Protein AF-A0A7V4LCD2-F1 (afdb_monomer_lite)

InterPro domains:
  IPR036249 Thioredoxin-like superfamily [SSF52833] (25-91)

pLDDT: mean 96.01, std 2.9, range [77.88, 98.56]

Organism: NCBI:txid60893

Sequence (91 aa):
MPRIESVDHLTEYRRKLRASRDPNQPTVLVCSGPGCLPLGSEEVARAFQEAMAEKELSAKVILKTTGCHGLCAKGVKVLLRPQEIAYQKVT

Radius of gyration: 16.13 Å; chains: 1; bounding box: 32×32×40 Å

Structure (mmCIF, N/CA/C/O backbone):
data_AF-A0A7V4LCD2-F1
#
_entry.id   AF-A0A7V4LCD2-F1
#
loop_
_atom_site.group_PDB
_atom_site.id
_atom_site.type_symbol
_atom_site.label_atom_id
_atom_site.label_alt_id
_atom_site.label_comp_id
_atom_site.label_asym_id
_atom_site.label_entity_id
_atom_site.label_seq_id
_atom_site.pdbx_PDB_ins_code
_atom_site.Cartn_x
_atom_site.Cartn_y
_atom_site.Cartn_z
_atom_site.occupancy
_atom_site.B_iso_or_equiv
_atom_site.auth_seq_id
_atom_site.auth_comp_id
_atom_site.auth_asym_id
_atom_site.auth_atom_id
_atom_site.pdbx_PDB_model_num
ATOM 1 N N . MET A 1 1 ? 15.256 -10.540 -8.831 1.00 77.88 1 MET A N 1
ATOM 2 C CA . MET A 1 1 ? 15.040 -9.971 -10.183 1.00 77.88 1 MET A CA 1
ATOM 3 C C . MET A 1 1 ? 16.057 -10.593 -11.123 1.00 77.88 1 MET A C 1
ATOM 5 O O . MET A 1 1 ? 17.205 -10.689 -10.705 1.00 77.88 1 MET A O 1
ATOM 9 N N . PRO A 1 2 ? 15.668 -11.040 -12.329 1.00 89.38 2 PRO A N 1
ATOM 10 C CA . PRO A 1 2 ? 16.626 -11.557 -13.301 1.00 89.38 2 PRO A CA 1
ATOM 11 C C . PRO A 1 2 ? 17.517 -10.430 -13.839 1.00 89.38 2 PRO A C 1
ATOM 13 O O . PRO A 1 2 ? 17.085 -9.276 -13.918 1.00 89.38 2 PRO A O 1
ATOM 16 N N . ARG A 1 3 ? 18.751 -10.772 -14.222 1.00 95.25 3 ARG A N 1
ATOM 17 C CA . ARG A 1 3 ? 19.619 -9.881 -15.000 1.00 95.25 3 ARG A CA 1
ATOM 18 C C . ARG A 1 3 ? 19.020 -9.745 -16.400 1.00 95.25 3 ARG A C 1
ATOM 20 O O . ARG A 1 3 ? 18.757 -10.747 -17.053 1.00 95.25 3 ARG A O 1
ATOM 27 N N . ILE A 1 4 ? 18.766 -8.515 -16.834 1.00 97.25 4 ILE A N 1
ATOM 28 C CA . ILE A 1 4 ? 18.209 -8.227 -18.159 1.00 97.25 4 ILE A CA 1
ATOM 29 C C . ILE A 1 4 ? 19.368 -8.040 -19.134 1.00 97.25 4 ILE A C 1
ATOM 31 O O . ILE A 1 4 ? 20.229 -7.193 -18.913 1.00 97.25 4 ILE A O 1
ATOM 35 N N . GLU A 1 5 ? 19.389 -8.842 -20.193 1.00 96.38 5 GLU A N 1
ATOM 36 C CA . GLU A 1 5 ? 20.528 -8.934 -21.123 1.00 96.38 5 GLU A CA 1
ATOM 37 C C . GLU A 1 5 ? 20.226 -8.330 -22.499 1.00 96.38 5 GLU A C 1
ATOM 39 O O . GLU A 1 5 ? 21.139 -8.033 -23.262 1.00 96.38 5 GLU A O 1
ATOM 44 N N . SER A 1 6 ? 18.947 -8.114 -22.816 1.00 98.00 6 SER A N 1
ATOM 45 C CA . SER A 1 6 ? 18.496 -7.534 -24.080 1.00 98.00 6 SER A CA 1
ATOM 46 C C . SER A 1 6 ? 17.105 -6.907 -23.948 1.00 98.00 6 SER A C 1
ATOM 48 O O . SER A 1 6 ? 16.383 -7.131 -22.967 1.00 98.00 6 SER A O 1
ATOM 50 N N . VAL A 1 7 ? 16.711 -6.134 -24.962 1.00 97.94 7 VAL A N 1
ATOM 51 C CA . VAL A 1 7 ? 15.359 -5.560 -25.078 1.00 97.94 7 VAL A CA 1
ATOM 52 C C . VAL A 1 7 ? 14.292 -6.659 -25.164 1.00 97.94 7 VAL A C 1
ATOM 54 O O . VAL A 1 7 ? 13.234 -6.542 -24.539 1.00 97.94 7 VAL A O 1
ATOM 57 N N . ASP A 1 8 ? 14.582 -7.757 -25.862 1.00 97.88 8 ASP A N 1
ATOM 58 C CA . ASP A 1 8 ? 13.653 -8.884 -26.000 1.00 97.88 8 ASP A CA 1
ATOM 59 C C . ASP A 1 8 ? 13.462 -9.622 -24.674 1.00 97.88 8 ASP A C 1
ATOM 61 O O . ASP A 1 8 ? 12.328 -9.899 -24.278 1.00 97.88 8 ASP A O 1
ATOM 65 N N . HIS A 1 9 ? 14.546 -9.849 -23.919 1.00 97.06 9 HIS A N 1
ATOM 66 C CA . HIS A 1 9 ? 14.457 -10.435 -22.580 1.00 97.06 9 HIS A CA 1
ATOM 67 C C . HIS A 1 9 ? 13.610 -9.548 -21.650 1.00 97.06 9 HIS A C 1
ATOM 69 O O . HIS A 1 9 ? 12.717 -10.047 -20.960 1.00 97.06 9 HIS A O 1
ATOM 75 N N . LEU A 1 10 ? 13.812 -8.224 -21.670 1.00 97.31 10 LEU A N 1
ATOM 76 C CA . LEU A 1 10 ? 12.979 -7.293 -20.901 1.00 97.31 10 LEU A CA 1
ATOM 77 C C . LEU A 1 10 ? 11.496 -7.405 -21.275 1.00 97.31 10 LEU A C 1
ATOM 79 O O . LEU A 1 10 ? 10.627 -7.401 -20.397 1.00 97.31 10 LEU A O 1
ATOM 83 N N . THR A 1 11 ? 11.208 -7.482 -22.572 1.00 97.69 11 THR A N 1
ATOM 84 C CA . THR A 1 11 ? 9.844 -7.543 -23.104 1.00 97.69 11 THR A CA 1
ATOM 85 C C . THR A 1 11 ? 9.150 -8.834 -22.684 1.00 97.69 11 THR A C 1
ATOM 87 O O . THR A 1 11 ? 8.026 -8.791 -22.175 1.00 97.69 11 THR A O 1
ATOM 90 N N . GLU A 1 12 ? 9.841 -9.966 -22.786 1.00 96.62 12 GLU A N 1
ATOM 91 C CA . GLU A 1 12 ? 9.316 -11.262 -22.366 1.00 96.62 12 GLU A CA 1
ATOM 92 C C . GLU A 1 12 ? 9.108 -11.329 -20.849 1.00 96.62 12 GLU A C 1
ATOM 94 O O . GLU A 1 12 ? 8.056 -11.764 -20.373 1.00 96.62 12 GLU A O 1
ATOM 99 N N . TYR A 1 13 ? 10.062 -10.824 -20.064 1.00 96.25 13 TYR A N 1
ATOM 100 C CA . TYR A 1 13 ? 9.923 -10.766 -18.611 1.00 96.25 13 TYR A CA 1
ATOM 101 C C . TYR A 1 13 ? 8.735 -9.888 -18.188 1.00 96.25 13 TYR A C 1
ATOM 103 O O . TYR A 1 13 ? 7.932 -10.281 -17.338 1.00 96.25 13 TYR A O 1
ATOM 111 N N . ARG A 1 14 ? 8.548 -8.729 -18.836 1.00 95.44 14 ARG A N 1
ATOM 112 C CA . ARG A 1 14 ? 7.378 -7.863 -18.627 1.00 95.44 14 ARG A CA 1
ATOM 113 C C . ARG A 1 14 ? 6.073 -8.586 -18.963 1.00 95.44 14 ARG A C 1
ATOM 115 O O . ARG A 1 14 ? 5.111 -8.451 -18.207 1.00 95.44 14 ARG A O 1
ATOM 122 N N . ARG A 1 15 ? 6.025 -9.333 -20.072 1.00 96.19 15 ARG A N 1
ATOM 123 C CA . ARG A 1 15 ? 4.847 -10.114 -20.485 1.00 96.19 15 ARG A CA 1
ATOM 124 C C . ARG A 1 15 ? 4.479 -11.148 -19.423 1.00 96.19 15 ARG A C 1
ATOM 126 O O . ARG A 1 15 ? 3.327 -11.177 -18.998 1.00 96.19 15 ARG A O 1
ATOM 133 N N . LYS A 1 16 ? 5.461 -11.908 -18.928 1.00 95.75 16 LYS A N 1
ATOM 134 C CA . LYS A 1 16 ? 5.270 -12.892 -17.847 1.00 95.75 16 LYS A CA 1
ATOM 135 C C . LYS A 1 16 ? 4.710 -12.251 -16.576 1.00 95.75 16 LYS A C 1
ATOM 137 O O . LYS A 1 16 ? 3.709 -12.723 -16.050 1.00 95.75 16 LYS A O 1
ATOM 142 N N . LEU A 1 17 ? 5.298 -11.140 -16.125 1.00 94.50 17 LEU A N 1
ATOM 143 C CA . LEU A 1 17 ? 4.837 -10.432 -14.924 1.00 94.50 17 LEU A CA 1
ATOM 144 C C . LEU A 1 17 ? 3.430 -9.843 -15.063 1.00 94.50 17 LEU A C 1
ATOM 146 O O . LEU A 1 17 ? 2.719 -9.721 -14.070 1.00 94.50 17 LEU A O 1
ATOM 150 N N . ARG A 1 18 ? 3.043 -9.416 -16.269 1.00 93.62 18 ARG A N 1
ATOM 151 C CA . ARG A 1 18 ? 1.681 -8.936 -16.532 1.00 93.62 18 ARG A CA 1
ATOM 152 C C . ARG A 1 18 ? 0.683 -10.089 -16.527 1.00 93.62 18 ARG A C 1
ATOM 154 O O . ARG A 1 18 ? -0.357 -9.954 -15.901 1.00 93.62 18 ARG A O 1
ATOM 161 N N . ALA A 1 19 ? 1.019 -11.211 -17.163 1.00 94.50 19 ALA A N 1
ATOM 162 C CA . ALA A 1 19 ? 0.161 -12.394 -17.208 1.00 94.50 19 ALA A CA 1
ATOM 163 C C . ALA A 1 19 ? -0.054 -13.033 -15.825 1.00 94.50 19 ALA A C 1
ATOM 165 O O . ALA A 1 19 ? -1.102 -13.617 -15.580 1.00 94.50 19 ALA A O 1
ATOM 166 N N . SER A 1 20 ? 0.913 -12.909 -14.911 1.00 91.88 20 SER A N 1
ATOM 167 C CA . SER A 1 20 ? 0.819 -13.477 -13.562 1.00 91.88 20 SER A CA 1
ATOM 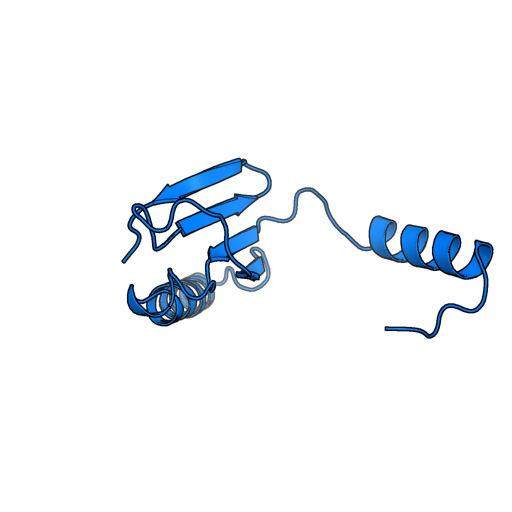168 C C . SER A 1 20 ? 0.076 -12.595 -12.550 1.00 91.88 20 SER A C 1
ATOM 170 O O . SER A 1 20 ? -0.001 -12.963 -11.381 1.00 91.88 20 SER A O 1
ATOM 172 N N . ARG A 1 21 ? -0.375 -11.393 -12.930 1.00 90.06 21 ARG A N 1
ATOM 173 C CA . ARG A 1 21 ? -1.031 -10.445 -12.018 1.00 90.06 21 ARG A CA 1
ATOM 174 C C . ARG A 1 21 ? -2.516 -10.368 -12.327 1.00 90.06 21 ARG A C 1
ATOM 176 O O . ARG A 1 21 ? -2.887 -10.016 -13.440 1.00 90.06 21 ARG A O 1
ATOM 183 N N . ASP A 1 22 ? -3.341 -10.599 -11.314 1.00 92.38 22 ASP A N 1
ATOM 184 C CA . ASP A 1 22 ? -4.760 -10.270 -11.377 1.00 92.38 22 ASP A CA 1
ATOM 185 C C . ASP A 1 22 ? -4.951 -8.759 -11.118 1.00 92.38 22 ASP A C 1
ATOM 187 O O . ASP A 1 22 ? -4.597 -8.278 -10.035 1.00 92.38 22 ASP A O 1
ATOM 191 N N . PRO A 1 23 ? -5.463 -7.977 -12.090 1.00 89.94 23 PRO A N 1
ATOM 192 C CA . PRO A 1 23 ? -5.723 -6.550 -11.906 1.00 89.94 23 PRO A CA 1
ATOM 193 C C . PRO A 1 23 ? -6.862 -6.262 -10.916 1.00 89.94 23 PRO A C 1
ATOM 195 O O . PRO A 1 23 ? -6.929 -5.151 -10.392 1.00 89.94 23 PRO A O 1
ATOM 198 N N . ASN A 1 24 ? -7.735 -7.237 -10.651 1.00 93.81 24 ASN A N 1
ATOM 199 C CA . ASN A 1 24 ? -8.883 -7.090 -9.759 1.00 93.81 24 ASN A CA 1
ATOM 200 C C . ASN A 1 24 ? -8.604 -7.562 -8.330 1.00 93.81 24 ASN A C 1
ATOM 202 O O . ASN A 1 24 ? -9.456 -7.380 -7.462 1.00 93.81 24 ASN A O 1
ATOM 206 N N . GLN A 1 25 ? -7.418 -8.120 -8.075 1.00 95.12 25 GLN A N 1
ATOM 207 C CA . GLN A 1 25 ? -6.993 -8.592 -6.764 1.00 95.12 25 GLN A CA 1
ATOM 208 C C . GLN A 1 25 ? -7.084 -7.462 -5.720 1.00 95.12 25 GLN A C 1
ATOM 210 O O . GLN A 1 25 ? -6.288 -6.511 -5.773 1.00 95.12 25 GLN A O 1
ATOM 215 N N . PRO A 1 26 ? -8.000 -7.557 -4.734 1.00 97.00 26 PRO A N 1
ATOM 216 C CA . PRO A 1 26 ? -8.143 -6.532 -3.713 1.00 97.00 26 PRO A CA 1
ATOM 217 C C . PRO A 1 26 ? -6.831 -6.327 -2.964 1.00 97.00 26 PRO A C 1
ATOM 219 O O . PRO A 1 26 ? -6.194 -7.291 -2.527 1.00 97.00 26 PRO A O 1
ATOM 222 N N . THR A 1 27 ? -6.410 -5.071 -2.844 1.00 97.81 27 THR A N 1
ATOM 223 C CA . THR A 1 27 ? -5.137 -4.707 -2.223 1.00 97.81 27 THR A CA 1
ATOM 224 C C . THR A 1 27 ? -5.302 -3.484 -1.327 1.00 97.81 27 THR A C 1
ATOM 226 O O . THR A 1 27 ? -5.785 -2.442 -1.774 1.00 97.81 27 THR A O 1
ATOM 229 N N 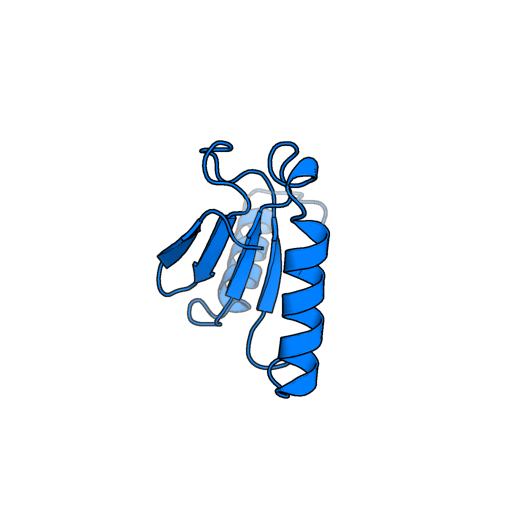. VAL A 1 28 ? -4.843 -3.597 -0.082 1.00 98.31 28 VAL A N 1
ATOM 230 C CA . VAL A 1 28 ? -4.697 -2.500 0.879 1.00 98.31 28 VAL A CA 1
ATOM 231 C C . VAL A 1 28 ? -3.265 -1.978 0.801 1.00 98.31 28 VAL A C 1
ATOM 233 O O . VAL A 1 28 ? -2.309 -2.730 0.995 1.00 98.31 28 VAL A O 1
ATOM 236 N N . LEU A 1 29 ? -3.104 -0.691 0.505 1.00 98.31 29 LEU A N 1
ATOM 237 C CA . LEU A 1 29 ? -1.808 -0.023 0.417 1.00 98.31 29 LEU A CA 1
ATOM 238 C C . LEU A 1 29 ? -1.670 0.973 1.567 1.00 98.31 29 LEU A C 1
ATOM 240 O O . LEU A 1 29 ? -2.308 2.024 1.544 1.00 98.31 29 LEU A O 1
ATOM 244 N N . VAL A 1 30 ? -0.822 0.671 2.545 1.00 98.56 30 VAL A N 1
ATOM 245 C CA . VAL A 1 30 ? -0.519 1.573 3.664 1.00 98.56 30 VAL A CA 1
ATOM 246 C C . VAL A 1 30 ? 0.714 2.404 3.311 1.00 98.56 30 VAL A C 1
ATOM 248 O O . VAL A 1 30 ? 1.721 1.877 2.826 1.00 98.56 30 VAL A O 1
ATOM 251 N N . CYS A 1 31 ? 0.636 3.721 3.499 1.00 98.25 31 CYS A N 1
ATOM 252 C CA . CYS A 1 31 ? 1.772 4.613 3.287 1.00 98.25 31 CYS A CA 1
ATOM 253 C C . CYS A 1 31 ? 2.784 4.465 4.433 1.00 98.25 31 CYS A C 1
ATOM 255 O O . CYS A 1 31 ? 2.510 4.842 5.571 1.00 98.25 3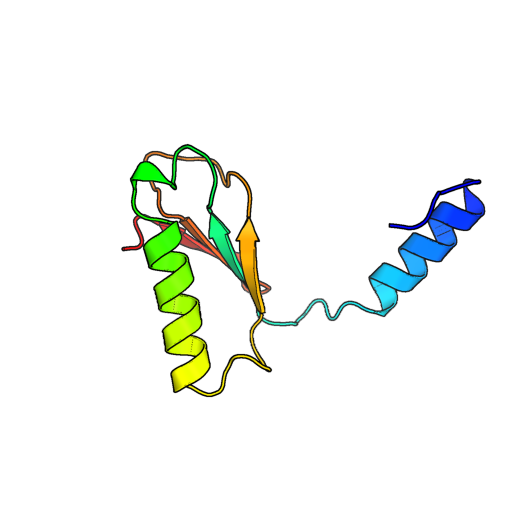1 CYS A O 1
ATOM 257 N N . SER A 1 32 ? 3.985 3.999 4.109 1.00 96.75 32 SER A N 1
ATOM 258 C CA . SER A 1 32 ? 5.131 3.871 5.023 1.00 96.75 32 SER A CA 1
ATOM 259 C C . SER A 1 32 ? 6.249 4.850 4.656 1.00 96.75 32 SER A C 1
ATOM 261 O O . SER A 1 32 ? 7.423 4.620 4.928 1.00 96.75 32 SER A O 1
ATOM 263 N N . GLY A 1 33 ? 5.894 5.958 3.996 1.00 96.00 33 GLY A N 1
ATOM 264 C CA . GLY A 1 33 ? 6.831 7.047 3.739 1.00 96.00 33 GLY A CA 1
ATOM 265 C C . GLY A 1 33 ? 7.244 7.773 5.032 1.00 96.00 33 GLY A C 1
ATOM 266 O O . GLY A 1 33 ? 6.487 7.750 6.006 1.00 96.00 33 GLY A O 1
ATOM 267 N N . PRO A 1 34 ? 8.374 8.509 5.028 1.00 96.00 34 PRO A N 1
ATOM 268 C CA . PRO A 1 34 ? 8.921 9.156 6.227 1.00 96.00 34 PRO A CA 1
ATOM 269 C C . PRO A 1 34 ? 7.954 10.085 6.968 1.00 96.00 34 PRO A C 1
ATOM 271 O O . PRO A 1 34 ? 8.072 10.249 8.172 1.00 96.00 34 PRO A O 1
ATOM 274 N N . GLY A 1 35 ? 6.983 10.686 6.270 1.00 95.50 35 GLY A N 1
ATOM 275 C CA . GLY A 1 35 ? 5.966 11.538 6.895 1.00 95.50 35 GLY A CA 1
ATOM 276 C C . GLY A 1 35 ? 4.806 10.785 7.555 1.00 95.50 35 GLY A C 1
ATOM 277 O O . GLY A 1 35 ? 4.079 11.390 8.328 1.00 95.50 35 GLY A O 1
ATOM 278 N N . CYS A 1 36 ? 4.594 9.503 7.241 1.00 97.75 36 CYS A N 1
ATOM 279 C CA . CYS A 1 36 ? 3.542 8.675 7.846 1.00 97.75 36 CYS A CA 1
ATOM 280 C C . CYS A 1 36 ? 4.074 7.763 8.956 1.00 97.75 36 CYS A C 1
ATOM 282 O O . CYS A 1 36 ? 3.316 7.462 9.870 1.00 97.75 36 CYS A O 1
ATOM 284 N N . LEU A 1 37 ? 5.358 7.388 8.919 1.00 96.38 37 LEU A N 1
ATOM 285 C CA . LEU A 1 37 ? 6.002 6.617 9.990 1.00 96.38 37 LEU A CA 1
ATOM 286 C C . LEU A 1 37 ? 5.813 7.245 11.388 1.00 96.38 37 LEU A C 1
ATOM 288 O O . LEU A 1 37 ? 5.256 6.569 12.245 1.00 96.38 37 LEU A O 1
ATOM 292 N N . PRO A 1 38 ? 6.142 8.534 11.637 1.00 96.69 38 PRO A N 1
ATOM 293 C CA . PRO A 1 38 ? 5.950 9.143 12.959 1.00 96.69 38 PRO A CA 1
ATOM 294 C C . PRO A 1 38 ? 4.473 9.377 13.318 1.00 96.69 38 PRO A C 1
ATOM 296 O O . PRO A 1 38 ? 4.181 9.802 14.430 1.00 96.69 38 PRO A O 1
ATOM 299 N N . LEU A 1 39 ? 3.547 9.143 12.380 1.00 96.88 39 LEU A N 1
ATOM 300 C CA . LEU A 1 39 ? 2.101 9.219 12.599 1.00 96.88 39 LEU A CA 1
ATOM 301 C C . LEU A 1 39 ? 1.485 7.845 12.910 1.00 96.88 39 LEU A C 1
ATOM 303 O O . LEU A 1 39 ? 0.265 7.747 12.987 1.00 96.88 39 LEU A O 1
ATOM 307 N N . GLY A 1 40 ? 2.307 6.802 13.060 1.00 97.31 40 GLY A N 1
ATOM 308 C CA . GLY A 1 40 ? 1.867 5.467 13.456 1.00 97.31 40 GLY A CA 1
ATOM 309 C C . GLY A 1 40 ? 1.510 4.535 12.292 1.00 97.31 40 GLY A C 1
ATOM 310 O O . GLY A 1 40 ? 0.603 3.709 12.395 1.00 97.31 40 GLY A O 1
ATOM 311 N N . SER A 1 41 ? 2.142 4.688 11.120 1.00 97.81 41 SER A N 1
ATOM 312 C CA . SER A 1 41 ? 1.765 3.866 9.959 1.00 97.81 41 SER A CA 1
ATOM 313 C C . SER A 1 41 ? 2.177 2.396 10.055 1.00 97.81 41 SER A C 1
ATOM 315 O O . SER A 1 41 ? 1.595 1.565 9.353 1.00 97.81 41 SER A O 1
ATOM 317 N N . GLU A 1 42 ? 3.138 2.059 10.916 1.00 97.81 42 GLU A N 1
ATOM 318 C CA . GLU A 1 42 ? 3.504 0.668 11.200 1.00 97.81 42 GLU A CA 1
ATOM 319 C C . GLU A 1 42 ? 2.419 -0.022 12.029 1.00 97.81 42 GLU A C 1
ATOM 321 O O . GLU A 1 42 ? 2.033 -1.151 11.727 1.00 97.81 42 GLU A O 1
ATOM 326 N N . GLU A 1 43 ? 1.857 0.682 13.008 1.00 98.44 43 GLU A N 1
ATOM 327 C CA . GLU A 1 43 ? 0.742 0.236 13.835 1.00 98.44 43 GLU A CA 1
ATOM 328 C C . GLU A 1 43 ? -0.507 0.017 12.986 1.00 98.44 43 GLU A C 1
ATOM 330 O O . GLU A 1 43 ? -1.126 -1.041 13.087 1.00 98.44 43 GLU A O 1
ATOM 335 N N . VAL A 1 44 ? -0.817 0.947 12.076 1.00 98.38 44 VAL A N 1
ATOM 336 C CA . VAL A 1 44 ? -1.920 0.785 11.115 1.00 98.38 44 VAL A CA 1
ATOM 337 C C . VAL A 1 44 ? -1.706 -0.454 10.240 1.00 98.38 44 VAL A C 1
ATOM 339 O O . VAL A 1 44 ? -2.627 -1.250 10.055 1.00 98.38 44 VAL A O 1
ATOM 342 N N . ALA A 1 45 ? -0.498 -0.659 9.701 1.00 98.25 45 ALA A N 1
ATOM 343 C CA . ALA A 1 45 ? -0.206 -1.836 8.882 1.00 98.25 45 ALA A CA 1
ATOM 344 C C . ALA A 1 45 ? -0.336 -3.143 9.683 1.00 98.25 45 ALA A C 1
ATOM 346 O O . ALA A 1 45 ? -0.924 -4.106 9.189 1.00 98.25 45 ALA A O 1
ATOM 347 N N . ARG A 1 46 ? 0.154 -3.164 10.926 1.00 98.38 46 ARG A N 1
ATOM 348 C CA . ARG A 1 46 ? 0.027 -4.312 11.829 1.00 98.38 46 ARG A CA 1
ATOM 349 C C . ARG A 1 46 ? -1.434 -4.610 12.165 1.00 98.38 46 ARG A C 1
ATOM 351 O O . ARG A 1 46 ? -1.840 -5.762 12.062 1.00 98.38 46 ARG A O 1
ATOM 358 N N . ALA A 1 47 ? -2.237 -3.589 12.461 1.00 98.31 47 ALA A N 1
ATOM 359 C CA . ALA A 1 47 ? -3.664 -3.747 12.729 1.00 98.31 47 ALA A CA 1
ATOM 360 C C . ALA A 1 47 ? -4.416 -4.335 11.522 1.00 98.31 47 ALA A C 1
ATOM 362 O O . ALA A 1 47 ? -5.263 -5.212 11.686 1.00 98.31 47 ALA A O 1
ATOM 363 N N . PHE A 1 48 ? -4.072 -3.923 10.293 1.00 98.06 48 PHE A N 1
ATOM 364 C CA . PHE A 1 48 ? -4.605 -4.568 9.089 1.00 98.06 48 PHE A CA 1
ATOM 365 C C . PHE A 1 48 ? -4.202 -6.039 9.001 1.00 98.06 48 PHE A C 1
ATOM 367 O O . PHE A 1 48 ? -5.045 -6.878 8.693 1.00 98.06 48 PHE A O 1
ATOM 374 N N . GLN A 1 49 ? -2.934 -6.360 9.261 1.00 97.69 49 GLN A N 1
ATOM 375 C CA . GLN A 1 49 ? -2.449 -7.737 9.218 1.00 97.69 49 GLN A CA 1
ATOM 376 C C . GLN A 1 49 ? -3.179 -8.630 10.235 1.00 97.69 49 GLN A C 1
ATOM 378 O O . GLN A 1 49 ? -3.628 -9.715 9.868 1.00 97.69 49 GLN A O 1
ATOM 383 N N . GLU A 1 50 ? -3.331 -8.162 11.476 1.00 98.19 50 GLU A N 1
ATOM 384 C CA . GLU A 1 50 ? -4.050 -8.854 12.554 1.00 98.19 50 GLU A CA 1
ATOM 385 C C . GLU A 1 50 ? -5.530 -9.055 12.176 1.00 98.19 50 GLU A C 1
ATOM 387 O O . GLU A 1 50 ? -6.000 -10.191 12.102 1.00 98.19 50 GLU A O 1
ATOM 392 N N . ALA A 1 51 ? -6.237 -7.989 11.786 1.00 97.56 51 ALA A N 1
ATOM 393 C CA . ALA A 1 51 ? -7.648 -8.065 11.400 1.00 97.56 51 ALA A CA 1
ATOM 394 C C . ALA A 1 51 ? -7.897 -8.949 10.163 1.00 97.56 51 ALA A C 1
ATOM 396 O O . ALA A 1 51 ? -8.940 -9.595 10.046 1.00 97.56 51 ALA A O 1
ATOM 397 N N . MET A 1 52 ? -6.960 -8.980 9.210 1.00 97.25 52 MET A N 1
ATOM 398 C CA . MET A 1 52 ? -7.054 -9.849 8.035 1.00 97.25 52 MET A CA 1
ATOM 399 C C . MET A 1 52 ? -6.839 -11.320 8.387 1.00 97.25 52 MET A C 1
ATOM 401 O O . MET A 1 52 ? -7.497 -12.172 7.789 1.00 97.25 52 MET A O 1
ATOM 405 N N . ALA A 1 53 ? -5.966 -11.621 9.352 1.00 96.88 53 ALA A N 1
ATOM 406 C CA . ALA A 1 53 ? -5.785 -12.975 9.859 1.00 96.88 53 ALA A CA 1
ATOM 407 C C . ALA A 1 53 ? -7.032 -13.452 10.619 1.00 96.88 53 ALA A C 1
ATOM 409 O O . ALA A 1 53 ? -7.556 -14.517 10.304 1.00 96.88 53 ALA A O 1
ATOM 410 N N . 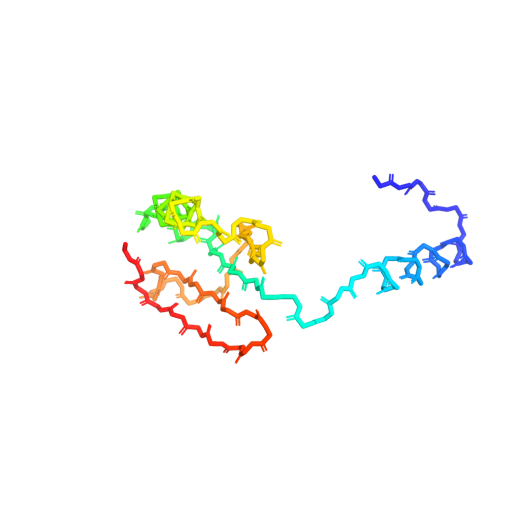GLU A 1 54 ? -7.559 -12.634 11.534 1.00 97.94 54 GLU A N 1
ATOM 411 C CA . GLU A 1 54 ? -8.770 -12.937 12.314 1.00 97.94 54 GLU A CA 1
ATOM 412 C C . GLU A 1 54 ? -10.005 -13.188 11.440 1.00 97.94 54 GLU A C 1
ATOM 414 O O . GLU A 1 54 ? -10.861 -14.001 11.777 1.00 97.94 54 GLU A O 1
ATOM 419 N N . LYS A 1 55 ? -10.107 -12.486 10.307 1.00 96.88 55 LYS A N 1
ATOM 420 C CA . LYS A 1 55 ? -11.232 -12.603 9.366 1.00 96.88 55 LYS A CA 1
ATOM 421 C C . LYS A 1 55 ? -10.986 -13.597 8.230 1.00 96.88 55 LYS A C 1
ATOM 423 O O . LYS A 1 55 ? -11.781 -13.635 7.291 1.00 96.88 55 LYS A O 1
ATOM 428 N N . GLU A 1 56 ? -9.881 -14.344 8.264 1.00 96.19 56 GLU A N 1
ATOM 429 C CA . GLU A 1 56 ? -9.500 -15.306 7.218 1.00 96.19 56 GLU A CA 1
ATOM 430 C C . GLU A 1 56 ? -9.420 -14.673 5.808 1.00 96.19 56 GLU A C 1
ATOM 432 O O . GLU A 1 56 ? -9.733 -15.283 4.781 1.00 96.19 56 GLU A O 1
ATOM 437 N N . LEU A 1 57 ? -8.997 -13.407 5.741 1.00 96.12 57 LEU A N 1
ATOM 438 C CA . LEU A 1 57 ? -8.892 -12.622 4.506 1.00 96.12 57 LEU A CA 1
ATOM 439 C C . LEU A 1 57 ? -7.489 -12.631 3.896 1.00 96.12 57 LEU A C 1
ATOM 441 O O . LEU A 1 57 ? -7.325 -12.167 2.768 1.00 96.12 57 LEU A O 1
ATOM 445 N N . SER A 1 58 ? -6.489 -13.181 4.586 1.00 90.62 58 SER A N 1
ATOM 446 C CA . SER A 1 58 ? -5.083 -13.1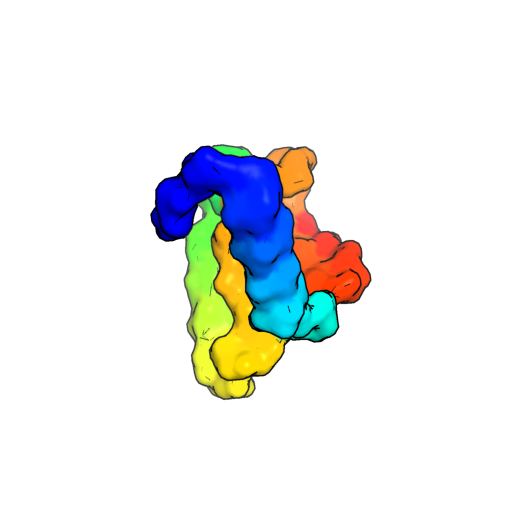62 4.153 1.00 90.62 58 SER A CA 1
ATOM 447 C C . SER A 1 58 ? -4.833 -13.800 2.780 1.00 90.62 58 SER A C 1
ATOM 449 O O . SER A 1 58 ? -3.888 -13.423 2.095 1.00 90.62 58 SER A O 1
ATOM 451 N N . ALA A 1 59 ? -5.682 -14.741 2.349 1.00 89.88 59 ALA A N 1
ATOM 452 C CA . ALA A 1 59 ? -5.610 -15.346 1.014 1.00 89.88 59 ALA A CA 1
ATOM 453 C C . ALA A 1 59 ? -6.372 -14.555 -0.069 1.00 89.88 59 ALA A C 1
ATOM 455 O O . ALA A 1 59 ? -6.186 -14.802 -1.257 1.00 89.88 59 ALA A O 1
ATOM 456 N N . LYS A 1 60 ? -7.255 -13.630 0.328 1.00 92.81 60 LYS A N 1
ATOM 457 C CA . LYS A 1 60 ? -8.189 -12.917 -0.562 1.00 92.81 60 LYS A CA 1
ATOM 458 C C . LYS A 1 60 ? -7.815 -11.460 -0.786 1.00 92.81 60 LYS A C 1
ATOM 460 O O . LYS A 1 60 ? -8.187 -10.898 -1.810 1.00 92.81 60 LYS A O 1
ATOM 465 N N . VAL A 1 61 ? -7.131 -10.839 0.167 1.00 96.44 61 VAL A N 1
ATOM 466 C CA . VAL A 1 61 ? -6.743 -9.430 0.121 1.00 96.44 61 VAL A CA 1
ATOM 467 C C . VAL A 1 61 ? -5.240 -9.346 0.335 1.00 96.44 61 VAL A C 1
ATOM 469 O O . VAL A 1 61 ? -4.695 -9.987 1.227 1.00 96.44 61 VAL A O 1
ATOM 472 N N . ILE A 1 62 ? -4.559 -8.548 -0.481 1.00 97.06 62 ILE A N 1
ATOM 473 C CA . ILE A 1 62 ? -3.127 -8.310 -0.325 1.00 97.06 62 ILE A CA 1
ATOM 474 C C . ILE A 1 62 ? -2.923 -7.064 0.534 1.00 97.06 62 ILE A C 1
ATOM 476 O O . ILE A 1 62 ? -3.444 -5.999 0.213 1.00 97.06 62 ILE A O 1
ATOM 480 N N . LEU A 1 63 ? -2.109 -7.162 1.580 1.00 97.94 63 LEU A N 1
ATOM 481 C CA . LEU A 1 63 ? -1.613 -6.003 2.317 1.00 97.94 63 LEU A CA 1
ATOM 482 C C . LEU A 1 63 ? -0.216 -5.630 1.809 1.00 97.94 63 LEU A C 1
ATOM 484 O O . LEU A 1 63 ? 0.659 -6.489 1.701 1.00 97.94 63 LEU A O 1
ATOM 488 N N . LYS A 1 64 ? 0.010 -4.351 1.496 1.00 97.50 64 LYS A N 1
ATOM 489 C CA . LYS A 1 64 ? 1.347 -3.819 1.199 1.00 97.50 64 LYS A CA 1
ATOM 490 C C . LYS A 1 64 ? 1.597 -2.533 1.961 1.00 97.50 64 LYS A C 1
ATOM 492 O O . LYS A 1 64 ? 0.834 -1.576 1.848 1.00 97.50 64 LYS A O 1
ATOM 497 N N . THR A 1 65 ? 2.737 -2.475 2.628 1.00 97.44 65 THR A N 1
ATOM 498 C CA . THR A 1 65 ? 3.386 -1.208 2.948 1.00 97.44 65 THR A CA 1
ATOM 499 C C . THR A 1 65 ? 4.045 -0.666 1.683 1.00 97.44 65 THR A C 1
ATOM 501 O O . THR A 1 65 ? 4.548 -1.405 0.833 1.00 97.44 65 THR A O 1
ATOM 504 N N . THR A 1 66 ? 3.966 0.642 1.489 1.00 96.75 66 THR A N 1
ATOM 505 C CA . THR A 1 66 ? 4.428 1.303 0.263 1.00 96.75 66 THR A CA 1
ATOM 506 C C . THR A 1 66 ? 5.155 2.598 0.593 1.00 96.75 66 THR A C 1
ATOM 508 O O . THR A 1 66 ? 5.129 3.064 1.728 1.00 96.75 66 THR A O 1
ATOM 511 N N . GLY A 1 67 ? 5.813 3.194 -0.403 1.00 95.62 67 GLY A N 1
ATOM 512 C CA . GLY A 1 67 ? 6.432 4.510 -0.253 1.00 95.62 67 GLY A CA 1
ATOM 513 C C . GLY A 1 67 ? 5.422 5.644 -0.027 1.00 95.62 67 GLY A C 1
ATOM 514 O O . GLY A 1 67 ? 4.232 5.435 0.199 1.00 95.62 67 GLY A O 1
ATOM 515 N N . CYS A 1 68 ? 5.912 6.881 -0.113 1.00 95.75 68 CYS A N 1
ATOM 516 C CA . CYS A 1 68 ? 5.107 8.083 0.102 1.00 95.75 68 CYS A CA 1
ATOM 517 C C . CYS A 1 68 ? 3.943 8.205 -0.901 1.00 95.75 68 CYS A C 1
ATOM 519 O O . CYS A 1 68 ? 4.143 8.104 -2.109 1.00 95.75 68 CYS A O 1
ATOM 521 N N . HIS A 1 69 ? 2.737 8.502 -0.404 1.00 93.88 69 HIS A N 1
ATOM 522 C CA . HIS A 1 69 ? 1.550 8.828 -1.219 1.00 93.88 69 HIS A CA 1
ATOM 523 C C . HIS A 1 69 ? 1.285 10.340 -1.338 1.00 93.88 69 HIS A C 1
ATOM 525 O O . HIS A 1 69 ? 0.205 10.746 -1.777 1.00 93.88 69 HIS A O 1
ATOM 531 N N . GLY A 1 70 ? 2.213 11.180 -0.869 1.00 92.50 70 GLY A N 1
ATOM 532 C CA . GLY A 1 70 ? 2.046 12.633 -0.767 1.00 92.50 70 GLY A CA 1
ATOM 533 C C . GLY A 1 70 ? 0.987 13.079 0.254 1.00 92.50 70 GLY A C 1
ATOM 534 O O . GLY A 1 70 ? 0.261 12.264 0.825 1.00 92.50 70 GLY A O 1
ATOM 535 N N . LEU A 1 71 ? 0.878 14.399 0.456 1.00 91.69 71 LEU A N 1
ATOM 536 C CA . LEU A 1 71 ? -0.042 15.047 1.410 1.00 91.69 71 LEU A CA 1
ATOM 537 C C . LEU A 1 71 ? 0.144 14.564 2.860 1.00 91.69 71 LEU A C 1
ATOM 539 O O . LEU A 1 71 ? -0.803 14.115 3.503 1.00 91.69 71 LEU A O 1
ATOM 543 N N . CYS A 1 72 ? 1.363 14.692 3.393 1.00 94.50 72 CYS A N 1
ATOM 544 C CA . CYS A 1 72 ? 1.708 14.246 4.750 1.00 94.50 72 CYS A CA 1
ATOM 545 C C . CYS A 1 72 ? 0.817 14.859 5.847 1.00 94.50 72 CYS A C 1
ATOM 547 O O . CYS A 1 72 ? 0.541 14.195 6.837 1.00 94.50 72 CYS A O 1
ATOM 549 N N . ALA A 1 73 ? 0.263 16.061 5.635 1.00 94.94 73 ALA A N 1
ATOM 550 C CA . ALA A 1 73 ? -0.720 16.686 6.533 1.00 94.94 73 ALA A CA 1
ATOM 551 C C . ALA A 1 73 ? -2.025 15.873 6.721 1.00 94.94 73 ALA A C 1
ATOM 553 O O . ALA A 1 73 ? -2.864 16.206 7.560 1.00 94.94 73 ALA A O 1
ATOM 554 N N . LYS A 1 74 ? -2.227 14.829 5.908 1.00 96.50 74 LYS A N 1
ATOM 555 C CA . LYS A 1 74 ? -3.361 13.898 5.941 1.00 96.50 74 LYS A CA 1
ATOM 556 C C . LYS A 1 74 ? -2.929 12.447 6.207 1.00 96.50 74 LYS A C 1
ATOM 558 O O . LYS A 1 74 ? -3.737 11.541 6.013 1.00 96.50 74 LYS A O 1
ATOM 563 N N . GLY A 1 75 ? -1.676 12.217 6.605 1.00 95.50 75 GLY A N 1
ATOM 564 C CA . GLY A 1 75 ? -1.212 10.899 7.046 1.00 95.50 75 GLY A CA 1
ATOM 565 C C . GLY A 1 75 ? -1.894 10.454 8.351 1.00 95.50 75 GLY A C 1
ATOM 566 O O . GLY A 1 75 ? -2.385 11.300 9.091 1.00 95.50 75 GLY A O 1
ATOM 567 N N . VAL A 1 76 ? -1.972 9.156 8.656 1.00 97.69 76 VAL A N 1
ATOM 568 C CA . VAL A 1 76 ? -1.580 8.002 7.824 1.00 97.69 76 VAL A CA 1
ATOM 569 C C . VAL A 1 76 ? -2.569 7.812 6.669 1.00 97.69 76 VAL A C 1
ATOM 571 O O . VAL A 1 76 ? -3.779 7.971 6.837 1.00 97.69 76 VAL A O 1
ATOM 574 N N . LYS A 1 77 ? -2.052 7.503 5.474 1.00 97.69 77 LYS A N 1
ATOM 575 C CA . LYS A 1 77 ? -2.867 7.273 4.273 1.00 97.69 77 LYS A CA 1
ATOM 576 C C . LYS A 1 77 ? -2.952 5.790 3.944 1.00 97.69 77 LYS A C 1
ATOM 578 O O . LYS A 1 77 ? -1.933 5.097 3.956 1.00 97.69 77 LYS A O 1
ATOM 583 N N . VAL A 1 78 ? -4.156 5.351 3.586 1.00 98.31 78 VAL A N 1
ATOM 584 C CA . VAL A 1 78 ? -4.437 3.986 3.130 1.00 98.31 78 VAL A CA 1
ATOM 585 C C . VAL A 1 78 ? -5.211 4.053 1.820 1.00 98.31 78 VAL A C 1
ATOM 587 O O . VAL A 1 78 ? -6.207 4.763 1.731 1.00 98.31 78 VAL A O 1
ATOM 590 N N . LEU A 1 79 ? -4.757 3.333 0.798 1.00 97.94 79 LEU A N 1
ATOM 591 C CA . LEU A 1 79 ? -5.398 3.272 -0.515 1.00 97.94 79 LEU A CA 1
ATOM 592 C C . LEU A 1 79 ? -5.887 1.851 -0.792 1.00 97.94 79 LEU A C 1
ATOM 594 O O . LEU A 1 79 ? -5.115 0.898 -0.702 1.00 97.94 79 LEU A O 1
ATOM 598 N N . LEU A 1 80 ? -7.155 1.724 -1.170 1.00 97.88 80 LEU A N 1
ATOM 599 C CA . LEU A 1 80 ? -7.761 0.467 -1.590 1.00 97.88 80 LEU A CA 1
ATOM 600 C C . LEU A 1 80 ? -7.762 0.370 -3.117 1.00 97.88 80 LEU A C 1
ATOM 602 O O . LEU A 1 80 ? -8.225 1.275 -3.817 1.00 97.88 80 LEU A O 1
ATOM 606 N N . ARG A 1 81 ? -7.235 -0.735 -3.643 1.00 96.56 81 ARG A N 1
ATOM 607 C CA . ARG A 1 81 ? -7.271 -1.089 -5.069 1.00 96.56 81 ARG A CA 1
ATOM 608 C C . ARG A 1 81 ? -8.084 -2.374 -5.268 1.00 96.56 81 ARG A C 1
ATOM 61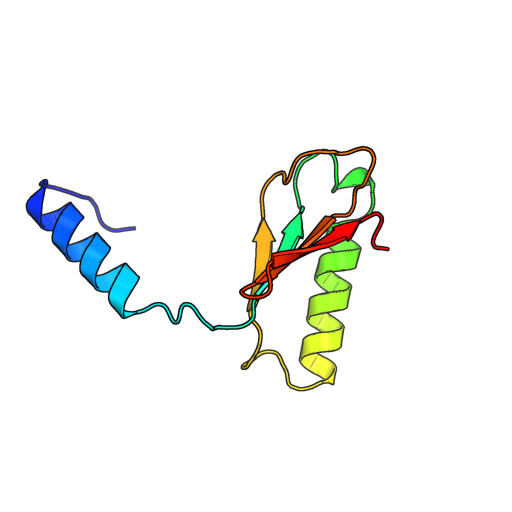0 O O . ARG A 1 81 ? -8.005 -3.244 -4.400 1.00 96.56 81 ARG A O 1
ATOM 617 N N . PRO A 1 82 ? -8.790 -2.525 -6.405 1.00 96.56 82 PRO A N 1
ATOM 618 C CA . PRO A 1 82 ? -8.857 -1.608 -7.556 1.00 96.56 82 PRO A CA 1
ATOM 619 C C . PRO A 1 82 ? -9.805 -0.402 -7.394 1.00 96.56 82 PRO A C 1
ATOM 621 O O . PRO A 1 82 ? -9.843 0.439 -8.279 1.00 96.56 82 PRO A O 1
ATOM 624 N N . GLN A 1 83 ? -10.523 -0.275 -6.277 1.00 97.25 83 GLN A N 1
ATOM 625 C CA . GLN A 1 83 ? -11.604 0.706 -6.071 1.00 97.25 83 GLN A CA 1
ATOM 626 C C . GLN A 1 83 ? -11.154 2.178 -6.052 1.00 97.25 83 GLN A C 1
ATOM 628 O O . GLN A 1 83 ? -11.989 3.071 -6.116 1.00 97.25 83 GLN A O 1
ATOM 633 N N . GLU A 1 84 ? -9.852 2.437 -5.925 1.00 95.62 84 GLU A N 1
ATOM 634 C CA . GLU A 1 84 ? -9.262 3.783 -5.869 1.00 95.62 84 GLU A CA 1
ATOM 635 C C . GLU A 1 84 ? -9.743 4.640 -4.683 1.00 95.62 84 GLU A C 1
ATOM 637 O O . GLU A 1 84 ? -9.712 5.868 -4.731 1.00 95.62 84 GLU A O 1
ATOM 642 N N . ILE A 1 85 ? -10.133 3.998 -3.579 1.00 97.88 85 ILE A N 1
ATOM 643 C CA . ILE A 1 85 ? -10.612 4.683 -2.371 1.00 97.88 85 ILE A CA 1
ATOM 644 C C . ILE A 1 85 ? -9.429 5.001 -1.457 1.00 97.88 85 ILE A C 1
ATOM 646 O O . ILE A 1 85 ? -8.703 4.096 -1.044 1.00 97.88 85 ILE A O 1
ATOM 650 N N . ALA A 1 86 ? -9.255 6.276 -1.107 1.00 96.88 86 ALA A N 1
ATOM 651 C CA . ALA A 1 86 ? -8.207 6.733 -0.200 1.00 96.88 86 ALA A CA 1
ATOM 652 C C . ALA A 1 86 ? -8.779 7.173 1.155 1.00 96.88 86 ALA A C 1
ATOM 654 O O . ALA A 1 86 ? -9.576 8.106 1.231 1.00 96.88 86 ALA A O 1
ATOM 655 N N . TYR A 1 87 ? -8.289 6.556 2.225 1.00 98.12 87 TYR A N 1
ATOM 656 C CA . TYR A 1 87 ? -8.509 6.978 3.604 1.00 98.12 87 TYR A CA 1
ATOM 657 C C . TYR A 1 87 ? -7.352 7.861 4.078 1.00 98.12 87 TYR A C 1
ATOM 659 O O . TYR A 1 87 ? -6.199 7.699 3.662 1.00 98.12 87 TYR A O 1
ATOM 667 N N . GLN A 1 88 ? -7.674 8.825 4.935 1.00 97.06 88 GLN A N 1
ATOM 668 C CA . GLN A 1 88 ? -6.761 9.843 5.453 1.00 97.06 88 GLN A CA 1
ATOM 669 C C . GLN A 1 88 ? -6.874 9.904 6.972 1.00 97.06 88 GLN A C 1
ATOM 671 O O . GLN A 1 88 ? -7.960 9.676 7.499 1.00 97.06 88 GLN A O 1
ATOM 676 N N . LYS A 1 89 ? -5.782 10.279 7.650 1.00 96.81 89 LYS A N 1
ATOM 677 C CA . LYS A 1 89 ? -5.705 10.334 9.120 1.00 96.81 89 LYS A CA 1
ATOM 678 C C . LYS A 1 89 ? -6.154 9.026 9.785 1.00 96.81 89 LYS A C 1
ATOM 680 O O . LYS A 1 89 ? -6.871 9.052 10.779 1.00 96.81 89 LYS A O 1
ATOM 685 N N . VAL A 1 90 ? -5.771 7.899 9.189 1.00 97.81 90 VAL A N 1
ATOM 686 C CA . VAL A 1 90 ? -6.042 6.571 9.748 1.00 97.81 90 VAL A CA 1
ATOM 687 C C . VAL A 1 90 ? -5.192 6.378 11.005 1.00 97.81 90 VAL A C 1
ATOM 689 O O . VAL A 1 90 ? -4.050 6.840 11.033 1.00 97.81 90 VAL A O 1
ATOM 692 N N . THR A 1 91 ? -5.760 5.721 12.014 1.00 94.00 91 THR A N 1
ATOM 693 C CA . THR A 1 91 ? -5.148 5.416 13.316 1.00 94.00 91 THR A CA 1
ATOM 694 C C . THR A 1 91 ? -5.351 3.955 13.655 1.00 94.00 91 THR A C 1
ATOM 696 O O . THR A 1 91 ? -6.484 3.486 13.391 1.00 94.00 91 THR A O 1
#

Foldseek 3Di:
DDDQDDPVSVVVVVVVVVVPDDQQQKEKEWEPEPLQVVLCSVVVLVVVVVVCVVVVNPVRYHYDYDYDPDPSVFPRWMAIPPVRDIHTSDD

Secondary structure (DSSP, 8-state):
-PPP-SHHHHHHHHHHHHHT--TT--EEEEE-STTTGGGTHHHHHHHHHHHHHHTT-TTTSEEEEES--S-GGG-S-EEEETTTEEE-S--